Protein AF-A0A6V7ISA3-F1 (afdb_monomer_lite)

Secondary struc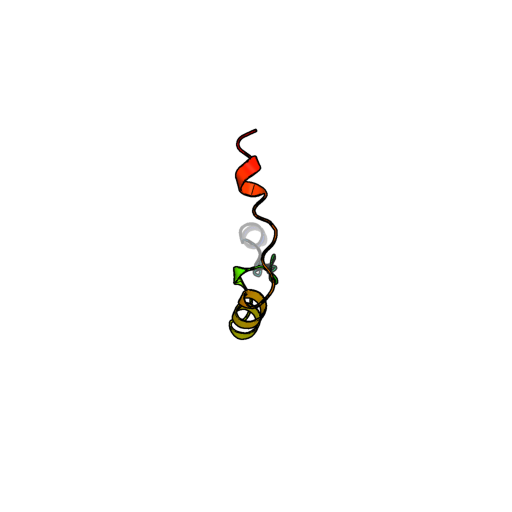ture (DSSP, 8-state):
-HHHHHTSPPP---------SSSSTT--HHHHHHHHTSPPPP-GGGGTT-

Sequence (50 aa):
SLQDIHMRKAFKSSVVFDQQVVSRDTMPTAMLETYQQCDTPPPLDKLNVY

Organism: NCBI:txid1563983

Foldseek 3Di:
DVVVVVVDDDDDDDDDDDPPCPDPVNDDPVVVVVVVPDDDDDPCVVVPVD

Structure (mmCIF, N/CA/C/O backbone):
data_AF-A0A6V7ISA3-F1
#
_entry.id   AF-A0A6V7ISA3-F1
#
loop_
_atom_site.group_PDB
_atom_site.id
_atom_site.type_symbol
_atom_site.label_atom_id
_atom_site.label_alt_id
_atom_site.label_comp_id
_atom_site.label_asym_id
_atom_site.label_entity_id
_atom_site.label_seq_id
_atom_site.pdbx_PDB_ins_code
_atom_site.Cartn_x
_atom_site.Cartn_y
_atom_site.Cartn_z
_atom_site.occupancy
_atom_site.B_iso_or_equiv
_atom_site.auth_seq_id
_atom_site.auth_comp_id
_atom_site.auth_asym_id
_atom_site.auth_atom_id
_atom_site.pdbx_PDB_model_num
ATOM 1 N N . SER A 1 1 ? 26.156 -6.652 -43.418 1.00 73.25 1 SER A N 1
ATOM 2 C CA . SER A 1 1 ? 26.005 -5.288 -43.969 1.00 73.25 1 SER A CA 1
ATOM 3 C C . SER A 1 1 ? 25.536 -4.340 -42.867 1.00 73.25 1 SER A C 1
ATOM 5 O O . SER A 1 1 ? 24.876 -4.804 -41.945 1.00 73.25 1 SER A O 1
ATOM 7 N N . LEU A 1 2 ? 25.831 -3.031 -42.930 1.00 74.38 2 LEU A N 1
ATOM 8 C CA . LEU A 1 2 ? 25.224 -2.021 -42.030 1.00 74.38 2 LEU A CA 1
ATOM 9 C C . L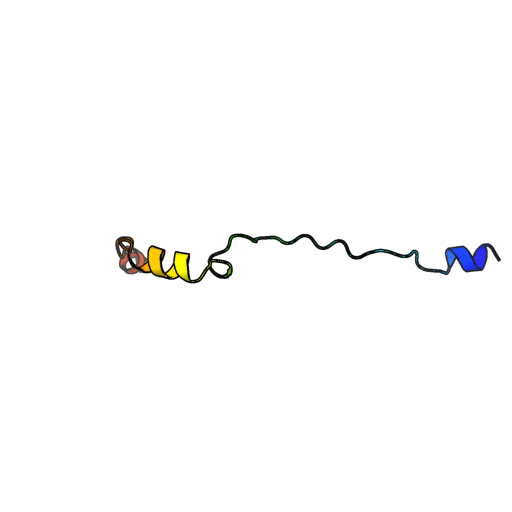EU A 1 2 ? 23.687 -2.062 -42.082 1.00 74.38 2 LEU A C 1
ATOM 11 O O . LEU A 1 2 ? 23.011 -1.794 -41.093 1.00 74.38 2 LEU A O 1
ATOM 15 N N . GLN A 1 3 ? 23.147 -2.487 -43.224 1.00 79.62 3 GLN A N 1
ATOM 16 C CA . GLN A 1 3 ? 21.722 -2.734 -43.418 1.00 79.62 3 GLN A CA 1
ATOM 17 C C . GLN A 1 3 ? 21.183 -3.784 -42.429 1.00 79.62 3 GLN A C 1
ATOM 19 O O . GLN A 1 3 ? 20.125 -3.578 -41.850 1.00 79.62 3 GLN A O 1
ATOM 24 N N . ASP A 1 4 ? 21.939 -4.847 -42.134 1.00 75.81 4 ASP A N 1
ATOM 25 C CA . ASP A 1 4 ? 21.511 -5.899 -41.198 1.00 75.81 4 ASP A CA 1
ATOM 26 C C . ASP A 1 4 ? 21.492 -5.419 -39.739 1.00 75.81 4 ASP A C 1
ATOM 28 O O . ASP A 1 4 ? 20.775 -5.983 -38.916 1.00 75.81 4 ASP A O 1
ATOM 32 N N . ILE A 1 5 ? 22.275 -4.385 -39.403 1.00 82.12 5 ILE A N 1
ATOM 33 C CA . ILE A 1 5 ? 22.325 -3.789 -38.058 1.00 82.12 5 ILE A CA 1
ATOM 34 C C . ILE A 1 5 ? 21.078 -2.935 -37.815 1.00 82.12 5 ILE A C 1
ATOM 36 O O . ILE A 1 5 ? 20.480 -3.033 -36.748 1.00 82.12 5 ILE A O 1
ATOM 40 N N . HIS A 1 6 ? 20.636 -2.162 -38.811 1.00 82.19 6 HIS A N 1
ATOM 41 C CA . HIS A 1 6 ? 19.413 -1.356 -38.705 1.00 82.19 6 HIS A CA 1
ATOM 42 C C . HIS A 1 6 ? 18.131 -2.205 -38.674 1.00 82.19 6 HIS A C 1
ATOM 44 O O . HIS A 1 6 ? 17.119 -1.767 -38.134 1.00 82.19 6 HIS A O 1
ATOM 50 N N . MET A 1 7 ? 18.174 -3.425 -39.218 1.00 87.12 7 MET A N 1
ATOM 51 C CA . MET A 1 7 ? 17.033 -4.350 -39.243 1.00 87.12 7 MET A CA 1
ATOM 52 C C . MET A 1 7 ? 16.901 -5.188 -37.960 1.00 87.12 7 MET A C 1
ATOM 54 O O . MET A 1 7 ? 15.888 -5.861 -37.760 1.00 87.12 7 MET A O 1
ATOM 58 N N . ARG A 1 8 ? 17.909 -5.173 -37.078 1.00 86.94 8 ARG A N 1
ATOM 59 C CA . ARG A 1 8 ? 17.891 -5.912 -35.809 1.00 86.94 8 ARG A CA 1
ATOM 60 C C . ARG A 1 8 ? 17.368 -5.024 -34.688 1.00 86.94 8 ARG A C 1
ATOM 62 O O . ARG A 1 8 ? 17.887 -3.943 -34.428 1.00 86.94 8 ARG A O 1
ATOM 69 N N . LYS A 1 9 ? 16.363 -5.515 -33.963 1.00 90.38 9 LYS A N 1
ATOM 70 C CA . LYS A 1 9 ? 15.884 -4.867 -32.738 1.00 90.38 9 LYS A CA 1
ATOM 71 C C . LYS A 1 9 ? 16.998 -4.872 -31.686 1.00 90.38 9 LYS A C 1
ATOM 73 O O . LYS A 1 9 ? 17.597 -5.913 -31.425 1.00 90.38 9 LYS A O 1
ATOM 78 N N . ALA A 1 10 ? 17.240 -3.724 -31.056 1.00 89.88 10 ALA A N 1
ATOM 79 C CA . ALA A 1 10 ? 18.184 -3.621 -29.949 1.00 89.88 10 ALA A CA 1
ATOM 80 C C . ALA A 1 10 ? 17.719 -4.453 -28.743 1.00 89.88 10 ALA A C 1
ATOM 82 O O . ALA A 1 10 ? 16.522 -4.512 -28.436 1.00 89.88 10 ALA A O 1
ATOM 83 N N . PHE A 1 11 ? 18.674 -5.061 -28.039 1.00 92.69 11 PHE A N 1
ATOM 84 C CA . PHE A 1 11 ? 18.412 -5.692 -26.751 1.00 92.69 11 PHE A CA 1
ATOM 85 C C . PHE A 1 11 ? 17.844 -4.652 -25.774 1.00 92.69 11 PHE A C 1
ATOM 87 O O . PHE A 1 11 ? 18.394 -3.562 -25.626 1.00 92.69 11 PHE A O 1
ATOM 94 N N . LYS A 1 12 ? 16.737 -4.993 -25.113 1.00 92.44 12 LYS A N 1
ATOM 95 C CA . LYS A 1 12 ? 16.166 -4.216 -24.011 1.00 92.44 12 LYS A CA 1
ATOM 96 C C . LYS A 1 12 ? 15.972 -5.162 -22.837 1.00 92.44 12 LYS A C 1
ATOM 98 O O . LYS A 1 12 ? 15.237 -6.140 -22.966 1.00 92.44 12 LYS A O 1
ATOM 103 N N . SER A 1 13 ? 16.637 -4.884 -21.722 1.00 94.38 13 SER A N 1
ATOM 104 C CA . SER A 1 13 ? 16.397 -5.595 -20.470 1.00 94.38 13 SER A CA 1
ATOM 105 C C . SER A 1 13 ? 15.018 -5.245 -19.914 1.00 94.38 13 SER A C 1
ATOM 107 O O . SER A 1 13 ? 14.434 -4.214 -20.256 1.00 94.38 13 SER A O 1
ATOM 109 N N . SER A 1 14 ? 14.505 -6.106 -19.037 1.00 94.81 14 SER A N 1
ATOM 110 C CA . SER A 1 14 ? 13.318 -5.776 -18.256 1.00 94.81 14 SER A CA 1
ATOM 111 C C . SER A 1 14 ? 13.614 -4.594 -17.331 1.00 94.81 14 SER A C 1
ATOM 113 O O . SER A 1 14 ? 14.694 -4.520 -16.745 1.00 94.81 14 SER A O 1
ATOM 115 N N . VAL A 1 15 ? 12.657 -3.677 -17.218 1.00 93.75 15 VAL A N 1
ATOM 116 C CA . VAL A 1 15 ? 12.693 -2.541 -16.292 1.00 93.75 15 VAL A CA 1
ATOM 117 C C . VAL A 1 15 ? 11.342 -2.515 -15.585 1.00 93.75 15 VAL A C 1
ATOM 119 O O . VAL A 1 15 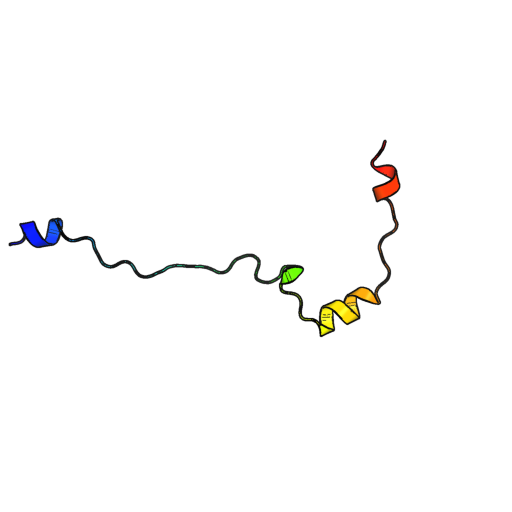? 10.429 -1.794 -15.981 1.00 93.75 15 VAL A O 1
ATOM 122 N N . VAL A 1 16 ? 11.189 -3.400 -14.601 1.00 95.94 16 VAL A N 1
ATOM 123 C CA . VAL A 1 16 ? 9.991 -3.489 -13.759 1.00 95.94 16 VAL A CA 1
ATOM 124 C C . VAL A 1 16 ? 10.316 -2.850 -12.419 1.00 95.94 16 VAL A C 1
ATOM 126 O O . VAL A 1 16 ? 11.374 -3.106 -11.849 1.00 95.94 16 VAL A O 1
ATOM 129 N N . PHE A 1 17 ? 9.401 -2.014 -11.941 1.00 96.25 17 PHE A N 1
ATOM 130 C CA . PHE A 1 17 ? 9.466 -1.413 -10.619 1.00 96.25 17 PHE A CA 1
ATOM 131 C C . PHE A 1 17 ? 8.264 -1.890 -9.823 1.00 96.25 17 PHE A C 1
ATOM 133 O O . PHE A 1 17 ? 7.122 -1.686 -10.247 1.00 96.25 17 PHE A O 1
ATOM 140 N N . ASP A 1 18 ? 8.530 -2.500 -8.674 1.00 95.75 18 ASP A N 1
ATOM 141 C CA . ASP A 1 18 ? 7.472 -2.911 -7.768 1.00 95.75 18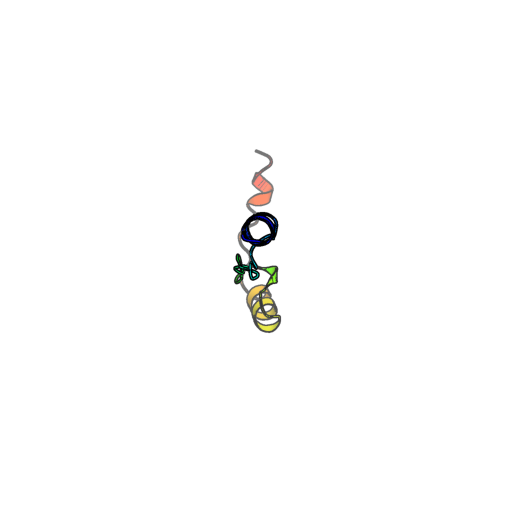 ASP A CA 1
ATOM 142 C C . ASP A 1 18 ? 6.832 -1.666 -7.151 1.00 95.75 18 ASP A C 1
ATOM 144 O O . ASP A 1 18 ? 7.494 -0.809 -6.562 1.00 95.75 18 ASP A O 1
ATOM 148 N N . GLN A 1 19 ? 5.521 -1.552 -7.320 1.00 96.12 19 GLN A N 1
ATOM 149 C CA . GLN A 1 19 ? 4.705 -0.484 -6.756 1.00 96.12 19 GLN A CA 1
ATOM 150 C C . GLN A 1 19 ? 3.773 -1.075 -5.704 1.00 96.12 19 GLN A C 1
ATOM 152 O O . GLN A 1 19 ? 3.500 -2.270 -5.714 1.00 96.12 19 GLN A O 1
ATOM 157 N N . GLN A 1 20 ? 3.274 -0.232 -4.794 1.00 95.50 20 GLN A N 1
ATOM 158 C CA . GLN A 1 20 ? 2.355 -0.657 -3.728 1.00 95.50 20 GLN A CA 1
ATOM 159 C C . GLN A 1 20 ? 2.900 -1.812 -2.865 1.00 95.50 20 GLN A C 1
ATOM 161 O O . GLN A 1 20 ? 2.144 -2.630 -2.349 1.00 95.50 20 GLN A O 1
ATOM 166 N N . VAL A 1 21 ? 4.221 -1.843 -2.659 1.00 95.81 21 VAL A N 1
ATOM 167 C CA . VAL A 1 21 ? 4.913 -2.886 -1.877 1.00 95.81 21 VAL A CA 1
ATOM 168 C C . VAL A 1 21 ? 4.498 -2.924 -0.402 1.00 95.81 21 VAL A C 1
ATOM 170 O O . VAL A 1 21 ? 4.795 -3.884 0.301 1.00 95.81 21 VAL A O 1
ATOM 173 N N . VAL A 1 22 ? 3.806 -1.879 0.062 1.00 96.38 22 VAL A N 1
ATOM 174 C CA . VAL A 1 22 ? 3.166 -1.801 1.377 1.00 96.38 22 VAL A CA 1
ATOM 175 C C . VAL A 1 22 ? 1.671 -1.565 1.175 1.00 96.38 22 VAL A C 1
ATOM 177 O O . VAL A 1 22 ? 1.167 -0.451 1.310 1.00 96.38 22 VAL A O 1
ATOM 180 N N . SER A 1 23 ? 0.966 -2.620 0.791 1.00 96.75 23 SER A N 1
ATOM 181 C CA . SER A 1 23 ? -0.493 -2.664 0.717 1.00 96.75 23 SER A CA 1
ATOM 182 C C . SER A 1 23 ? -1.062 -3.519 1.853 1.00 96.75 23 SER A C 1
ATOM 184 O O . SER A 1 23 ? -0.327 -4.133 2.630 1.00 96.75 23 SER A O 1
ATOM 186 N N . ARG A 1 24 ? -2.395 -3.565 1.969 1.00 96.19 24 ARG A N 1
ATOM 187 C CA . ARG A 1 24 ? -3.063 -4.468 2.917 1.00 96.19 24 ARG A CA 1
ATOM 188 C C . ARG A 1 24 ? -2.710 -5.933 2.633 1.00 96.19 24 ARG A C 1
ATOM 190 O O . ARG A 1 24 ? -2.523 -6.687 3.581 1.00 96.19 24 ARG A O 1
ATOM 197 N N . ASP A 1 25 ? -2.580 -6.298 1.360 1.00 95.94 25 ASP A N 1
ATOM 198 C CA . ASP A 1 25 ? -2.349 -7.679 0.919 1.00 95.94 25 ASP A CA 1
ATOM 199 C C . ASP A 1 25 ? -0.905 -8.136 1.146 1.00 95.94 25 ASP A C 1
ATOM 201 O O . ASP A 1 25 ? -0.641 -9.326 1.298 1.00 95.94 25 ASP A O 1
ATOM 205 N N . THR A 1 26 ? 0.040 -7.196 1.217 1.00 97.12 26 THR A N 1
ATOM 206 C CA . THR A 1 26 ? 1.448 -7.484 1.530 1.00 97.12 26 THR A CA 1
ATOM 207 C C . THR A 1 26 ? 1.730 -7.471 3.035 1.00 97.12 26 THR A C 1
ATOM 209 O O . THR A 1 26 ? 2.889 -7.563 3.442 1.00 97.12 26 THR A O 1
ATOM 212 N N . MET A 1 27 ? 0.705 -7.315 3.882 1.00 97.81 27 MET A N 1
ATOM 213 C CA . MET A 1 27 ? 0.871 -7.285 5.333 1.00 97.81 27 MET A CA 1
ATOM 214 C C . MET A 1 27 ? 1.275 -8.673 5.860 1.00 97.81 27 MET A C 1
ATOM 216 O O . MET A 1 27 ? 0.575 -9.651 5.597 1.00 97.81 27 MET A O 1
ATOM 220 N N . PRO A 1 28 ? 2.359 -8.785 6.651 1.00 98.19 28 PRO A N 1
ATOM 221 C CA . PRO A 1 28 ? 2.727 -10.046 7.285 1.00 98.19 28 PRO A CA 1
ATOM 222 C C . PRO A 1 28 ? 1.625 -10.566 8.214 1.00 98.19 28 PRO A C 1
ATOM 224 O O . PRO A 1 28 ? 1.003 -9.783 8.933 1.00 98.19 28 PRO A O 1
ATOM 227 N N . THR A 1 29 ? 1.456 -11.888 8.286 1.00 97.81 29 THR A N 1
ATOM 228 C CA . THR A 1 29 ? 0.416 -12.531 9.110 1.00 97.81 29 THR A CA 1
ATOM 229 C C . THR A 1 29 ? 0.441 -12.069 10.569 1.00 97.81 29 THR A C 1
ATOM 231 O O . THR A 1 29 ? -0.591 -11.679 11.097 1.00 97.81 29 THR A O 1
ATOM 234 N N . ALA A 1 30 ? 1.619 -11.993 11.196 1.00 98.00 30 ALA A N 1
ATOM 235 C CA . ALA A 1 30 ? 1.748 -11.537 12.584 1.00 98.00 30 ALA A CA 1
ATOM 236 C C . ALA A 1 30 ? 1.281 -10.081 12.793 1.00 98.00 30 ALA A C 1
ATOM 238 O O . ALA A 1 30 ? 0.686 -9.742 13.818 1.00 98.00 30 ALA A O 1
ATOM 239 N N . MET A 1 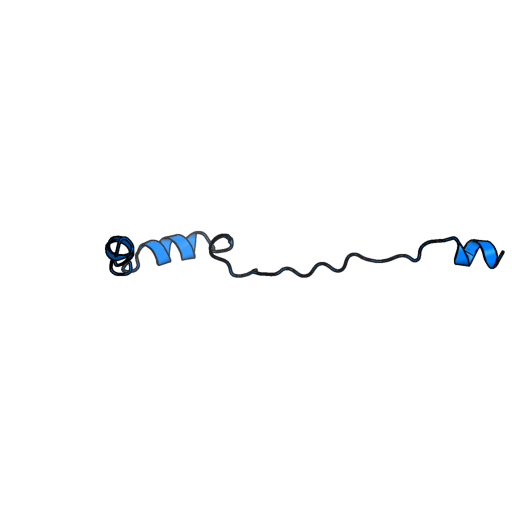31 ? 1.522 -9.203 11.810 1.00 98.12 31 MET A N 1
ATOM 240 C CA . MET A 1 31 ? 1.016 -7.829 11.853 1.00 98.12 31 MET A CA 1
ATOM 241 C C . MET A 1 31 ? -0.495 -7.791 11.651 1.00 98.12 31 MET A C 1
ATOM 243 O O . MET A 1 31 ? -1.167 -7.008 12.317 1.00 98.12 31 MET A O 1
ATOM 247 N N . LEU A 1 32 ? -1.029 -8.633 10.763 1.00 97.75 32 LEU A N 1
ATOM 248 C CA . LEU A 1 32 ? -2.466 -8.734 10.535 1.00 97.75 32 LEU A CA 1
ATOM 249 C C . LEU A 1 32 ? -3.198 -9.202 11.799 1.00 97.75 32 LEU A C 1
ATOM 251 O O . LEU A 1 32 ? -4.194 -8.590 12.175 1.00 97.75 32 LEU A O 1
ATOM 255 N N . GLU A 1 33 ? -2.678 -10.223 12.480 1.00 98.12 33 GLU A N 1
ATOM 256 C CA . GLU A 1 33 ? -3.206 -10.715 13.760 1.00 98.12 33 GLU A CA 1
ATOM 257 C C . GLU A 1 33 ? -3.197 -9.618 14.831 1.00 98.12 33 GLU A C 1
ATOM 259 O O . GLU A 1 33 ? -4.191 -9.415 15.525 1.00 98.12 33 GLU A O 1
ATOM 264 N N . THR A 1 34 ? -2.105 -8.854 14.919 1.00 98.00 34 THR A N 1
ATOM 265 C CA . THR A 1 34 ? -2.003 -7.723 15.855 1.00 98.00 34 THR A CA 1
ATOM 266 C C . THR A 1 34 ? -3.003 -6.619 15.502 1.00 98.00 34 THR A C 1
ATOM 268 O O . THR A 1 34 ? -3.693 -6.097 16.373 1.00 98.00 34 THR A O 1
ATOM 271 N N . TYR A 1 35 ? -3.130 -6.281 14.217 1.00 97.56 35 TYR A N 1
ATOM 272 C CA . TYR A 1 35 ? -4.068 -5.268 13.731 1.00 97.56 35 TYR A CA 1
ATOM 273 C C . TYR A 1 35 ? -5.527 -5.638 14.025 1.00 97.56 35 TYR A C 1
ATOM 275 O O . TYR A 1 35 ? -6.328 -4.769 14.356 1.00 97.56 35 TYR A O 1
ATOM 283 N N . GLN A 1 36 ? -5.883 -6.921 13.922 1.00 96.69 36 GLN A N 1
ATOM 284 C CA . GLN A 1 36 ? -7.236 -7.409 14.209 1.00 96.69 36 GLN A CA 1
ATOM 285 C C . GLN A 1 36 ? -7.638 -7.266 15.684 1.00 96.69 36 GLN A C 1
ATOM 287 O O . GLN A 1 36 ? -8.827 -7.306 15.986 1.00 96.69 36 GLN A O 1
ATOM 292 N N . GLN A 1 37 ? -6.673 -7.092 16.590 1.00 97.69 37 GLN A N 1
ATOM 293 C CA . GLN A 1 37 ? -6.928 -6.844 18.011 1.00 97.69 37 GLN A CA 1
ATOM 294 C C . GLN A 1 37 ? -7.134 -5.355 18.332 1.00 97.69 37 GLN A C 1
ATOM 296 O O . GLN A 1 37 ? -7.495 -5.026 19.460 1.00 97.69 37 GLN A O 1
ATOM 301 N N . CYS A 1 38 ? -6.893 -4.451 17.378 1.00 98.00 38 CYS A N 1
ATOM 302 C CA . CYS A 1 38 ? -7.123 -3.021 17.562 1.00 98.00 38 CYS A CA 1
ATOM 303 C C . CYS A 1 38 ? -8.617 -2.670 17.503 1.00 98.00 38 CYS A C 1
ATOM 305 O O . CYS A 1 38 ? -9.406 -3.345 16.839 1.00 98.00 38 CYS A O 1
ATOM 307 N N . ASP A 1 39 ? -8.989 -1.555 18.135 1.00 97.88 39 ASP A N 1
ATOM 308 C CA . ASP A 1 39 ? -10.350 -1.028 18.057 1.00 97.88 39 ASP A CA 1
ATOM 309 C C . ASP A 1 39 ? -10.728 -0.697 16.608 1.00 97.88 39 ASP A C 1
ATOM 311 O O . ASP A 1 39 ? -10.022 0.019 15.890 1.00 97.88 39 ASP A O 1
ATOM 315 N N . THR A 1 40 ? -11.875 -1.211 16.171 1.00 95.25 40 THR A N 1
ATOM 316 C CA . THR A 1 40 ? -12.424 -0.899 14.852 1.00 95.25 40 THR A CA 1
ATOM 317 C C . THR A 1 40 ? -13.021 0.510 14.834 1.00 95.25 40 THR A C 1
ATOM 319 O O . THR A 1 40 ? -13.584 0.941 15.845 1.00 95.25 40 THR A O 1
ATOM 322 N N . PRO A 1 41 ? -12.978 1.229 13.697 1.00 95.56 41 PRO A N 1
ATOM 323 C CA . PRO A 1 41 ? -13.608 2.542 13.598 1.00 95.56 41 PRO A CA 1
ATOM 324 C C . PRO A 1 41 ? -15.125 2.459 13.859 1.00 95.56 41 PRO A C 1
ATOM 326 O O . PRO A 1 41 ? -15.734 1.410 13.625 1.00 95.56 41 PRO A O 1
ATOM 329 N N . PRO A 1 42 ? -15.766 3.557 14.301 1.00 95.69 42 PRO A N 1
ATOM 330 C CA . PRO A 1 42 ? -17.219 3.612 14.416 1.00 95.69 42 PRO A CA 1
ATOM 331 C C . PRO A 1 42 ? -17.896 3.269 13.077 1.00 95.69 42 PRO A C 1
ATOM 333 O O . PRO A 1 42 ? -17.392 3.681 12.027 1.00 95.69 42 PRO A O 1
ATOM 336 N N . PRO A 1 43 ? -19.045 2.566 13.084 1.00 94.31 43 PRO A N 1
ATOM 337 C CA . PRO A 1 43 ? -19.705 2.090 11.868 1.00 94.31 43 PRO A CA 1
ATOM 338 C C . PRO A 1 43 ? -20.497 3.212 11.173 1.00 94.31 43 PRO A C 1
ATOM 340 O O . PRO A 1 43 ? -21.729 3.188 11.111 1.00 94.31 43 PRO A O 1
ATOM 343 N N . LEU A 1 44 ? -19.784 4.242 10.707 1.00 94.31 44 LEU A N 1
ATOM 344 C CA . LEU A 1 44 ? -20.344 5.393 9.990 1.00 94.31 44 LEU A CA 1
ATOM 345 C C . LEU A 1 44 ? -20.795 5.034 8.571 1.00 94.31 44 LEU A C 1
ATOM 347 O O . LEU A 1 44 ? -21.624 5.732 8.000 1.00 94.31 44 LEU A O 1
ATOM 351 N N . ASP A 1 45 ? -20.311 3.918 8.029 1.00 93.94 45 ASP A N 1
ATOM 352 C CA . ASP A 1 45 ? -20.751 3.339 6.760 1.00 93.94 45 ASP A CA 1
ATOM 353 C C . ASP A 1 45 ? -22.265 3.077 6.721 1.00 93.94 45 ASP A C 1
ATOM 355 O O . ASP A 1 45 ? -22.895 3.207 5.672 1.00 93.94 45 ASP A O 1
ATOM 359 N N . LYS A 1 46 ? -22.876 2.813 7.882 1.00 92.75 46 LYS A N 1
ATOM 360 C CA . LYS A 1 46 ? -24.333 2.680 8.043 1.00 92.75 46 LYS A CA 1
ATOM 361 C C . LYS A 1 46 ? -25.108 3.962 7.725 1.00 92.75 46 LYS A C 1
ATOM 363 O O . LYS A 1 46 ? -26.322 3.900 7.545 1.00 92.75 46 LYS A O 1
ATOM 368 N N . LEU A 1 47 ? -24.433 5.110 7.685 1.00 94.38 47 LEU A N 1
ATOM 369 C CA . LEU A 1 47 ? -25.022 6.412 7.375 1.00 94.38 47 LEU A CA 1
ATOM 370 C C . LEU A 1 47 ? -24.859 6.808 5.901 1.00 94.38 47 LEU A C 1
ATOM 372 O O . LEU A 1 47 ? -25.463 7.789 5.494 1.00 94.38 47 LEU A O 1
ATOM 376 N N . ASN A 1 48 ? -24.121 6.042 5.088 1.00 91.94 48 ASN A N 1
ATOM 377 C CA . ASN A 1 48 ? -23.885 6.350 3.666 1.00 91.94 48 ASN A CA 1
ATOM 378 C C . ASN A 1 48 ? -25.150 6.310 2.789 1.00 91.94 48 ASN A C 1
ATOM 380 O O . ASN A 1 48 ? -25.100 6.654 1.613 1.00 91.94 48 ASN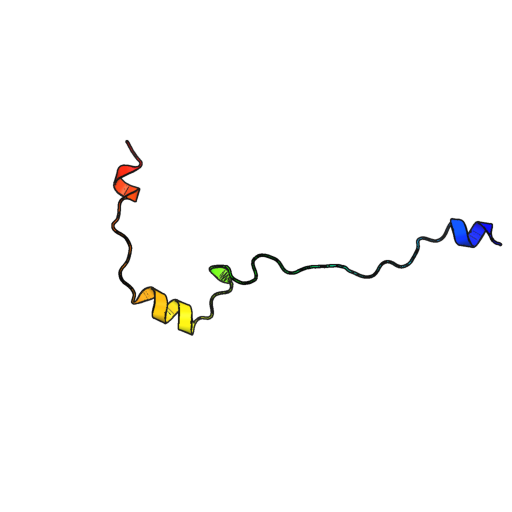 A O 1
ATOM 384 N N . VAL A 1 49 ? -26.265 5.814 3.329 1.00 88.25 49 VAL A N 1
ATOM 385 C CA . VAL A 1 49 ? -27.564 5.781 2.643 1.00 88.25 49 VAL A CA 1
ATOM 386 C C . VAL A 1 49 ? -28.240 7.156 2.564 1.00 88.25 49 VAL A C 1
ATOM 388 O O . VAL A 1 49 ? -29.264 7.276 1.892 1.00 88.25 49 VAL A O 1
ATOM 391 N N . TYR A 1 50 ? -27.689 8.159 3.253 1.00 68.56 50 TYR A N 1
ATOM 392 C CA . TYR A 1 50 ? -28.119 9.558 3.249 1.00 68.56 50 TYR A CA 1
ATOM 393 C C . TYR A 1 50 ? -27.123 10.426 2.477 1.00 68.56 50 TYR A C 1
ATOM 395 O O . TYR A 1 50 ? -27.587 11.409 1.857 1.00 68.56 50 TYR A O 1
#

pLDDT: mean 92.48, std 7.2, range [68.56, 98.19]

Radius of gyration: 25.41 Å; chains: 1; bounding box: 54×22×62 Å